Protein AF-A0A3U6X3K3-F1 (afdb_monomer_lite)

Radius of gyration: 21.55 Å; chains: 1; bounding box: 60×63×41 Å

pLDDT: mean 72.91, std 17.63, range [35.06, 93.69]

Organism: Salmonella enterica I (NCBI:txid59201)

Structure (mmCIF, N/CA/C/O backbone):
data_AF-A0A3U6X3K3-F1
#
_entry.id   AF-A0A3U6X3K3-F1
#
loop_
_atom_site.group_PDB
_atom_site.id
_atom_site.type_symbol
_atom_site.label_atom_id
_atom_site.label_alt_id
_atom_site.label_comp_id
_atom_site.label_asym_id
_atom_site.label_entity_id
_atom_site.label_seq_id
_atom_site.pdbx_PDB_ins_code
_atom_site.Cartn_x
_atom_site.Cartn_y
_atom_site.Cartn_z
_atom_site.occupancy
_atom_site.B_iso_or_equiv
_atom_site.auth_seq_id
_atom_site.auth_comp_id
_atom_site.auth_asym_id
_atom_site.auth_atom_id
_atom_site.pdbx_PDB_model_num
ATOM 1 N N . MET A 1 1 ? 35.122 50.363 -11.644 1.00 35.06 1 MET A N 1
ATOM 2 C CA . MET A 1 1 ? 34.391 49.339 -12.422 1.00 35.06 1 MET A CA 1
ATOM 3 C C . MET A 1 1 ? 34.745 47.984 -11.833 1.00 35.06 1 MET A C 1
ATOM 5 O O . MET A 1 1 ? 35.921 47.670 -11.745 1.00 35.06 1 MET A O 1
ATOM 9 N N . SER A 1 2 ? 33.745 47.282 -11.301 1.00 42.84 2 SER A N 1
ATOM 10 C CA . SER A 1 2 ? 33.877 46.021 -10.560 1.00 42.84 2 SER A CA 1
ATOM 11 C C . SER A 1 2 ? 33.636 44.856 -11.509 1.00 42.84 2 SER A C 1
ATOM 13 O O . SER A 1 2 ? 32.589 44.846 -12.151 1.00 42.84 2 SER A O 1
ATOM 15 N N . THR A 1 3 ? 34.554 43.890 -11.598 1.00 42.34 3 THR A N 1
ATOM 16 C CA . THR A 1 3 ? 34.298 42.640 -12.325 1.00 42.34 3 THR A CA 1
ATOM 17 C C . THR A 1 3 ? 35.142 41.462 -11.823 1.00 42.34 3 THR A C 1
ATOM 19 O O . THR A 1 3 ? 36.357 41.574 -11.688 1.00 42.34 3 THR A O 1
ATOM 22 N N . PHE A 1 4 ? 34.440 40.329 -11.682 1.00 37.19 4 PHE A N 1
ATOM 23 C CA . PHE A 1 4 ? 34.872 38.927 -11.564 1.00 37.19 4 PHE A CA 1
ATOM 24 C C . PHE A 1 4 ? 35.271 38.375 -10.185 1.00 37.19 4 PHE A C 1
ATOM 26 O O . PHE A 1 4 ? 36.435 38.128 -9.893 1.00 37.19 4 PHE A O 1
ATOM 33 N N . ILE A 1 5 ? 34.249 37.994 -9.409 1.00 43.62 5 ILE A N 1
ATOM 34 C CA . ILE A 1 5 ? 34.312 36.780 -8.584 1.00 43.62 5 ILE A CA 1
ATOM 35 C C . ILE A 1 5 ? 33.888 35.619 -9.497 1.00 43.62 5 ILE A C 1
ATOM 37 O O . ILE A 1 5 ? 32.699 35.386 -9.708 1.00 43.62 5 ILE A O 1
ATOM 41 N N . LEU A 1 6 ? 34.854 34.916 -10.090 1.00 38.81 6 LEU A N 1
ATOM 42 C CA . LEU A 1 6 ? 34.615 33.598 -10.677 1.00 38.81 6 LEU A CA 1
ATOM 43 C C . LEU A 1 6 ? 34.768 32.570 -9.556 1.00 38.81 6 LEU A C 1
ATOM 45 O O . LEU A 1 6 ? 35.872 32.122 -9.267 1.00 38.81 6 LEU A O 1
ATOM 49 N N . CYS A 1 7 ? 33.660 32.204 -8.918 1.00 43.00 7 CYS A N 1
ATOM 50 C CA . CYS A 1 7 ? 33.588 30.939 -8.195 1.00 43.00 7 CYS A CA 1
ATOM 51 C C . CYS A 1 7 ? 33.454 29.817 -9.238 1.00 43.00 7 CYS A C 1
ATOM 53 O O . CYS A 1 7 ? 32.428 29.775 -9.922 1.00 43.00 7 CYS A O 1
ATOM 55 N N . PRO A 1 8 ? 34.420 28.894 -9.395 1.00 46.12 8 PRO A N 1
ATOM 56 C CA . PRO A 1 8 ? 34.143 27.658 -10.099 1.00 46.12 8 PRO A CA 1
ATOM 57 C C . PRO A 1 8 ? 33.353 26.754 -9.144 1.00 46.12 8 PRO A C 1
ATOM 59 O O . PRO A 1 8 ? 33.892 26.228 -8.172 1.00 46.12 8 PRO A O 1
ATOM 62 N N . GLU A 1 9 ? 32.055 26.597 -9.401 1.00 53.28 9 GLU A N 1
ATOM 63 C CA . GLU A 1 9 ? 31.242 25.537 -8.794 1.00 53.28 9 GLU A CA 1
ATOM 64 C C . GLU A 1 9 ? 31.930 24.172 -9.010 1.00 53.28 9 GLU A C 1
ATOM 66 O O . GLU A 1 9 ? 32.424 23.895 -10.111 1.00 53.28 9 GLU A O 1
ATOM 71 N N . PRO A 1 10 ? 32.005 23.304 -7.985 1.00 52.38 10 PRO A N 1
ATOM 72 C CA . PRO A 1 10 ? 32.862 22.132 -8.020 1.00 52.38 10 PRO A CA 1
ATOM 73 C C . PRO A 1 10 ? 32.348 21.122 -9.047 1.00 52.38 10 PRO A C 1
ATOM 75 O O . PRO A 1 10 ? 31.264 20.543 -8.926 1.00 52.38 10 PRO A O 1
ATOM 78 N N . GLY A 1 11 ? 33.169 20.894 -10.072 1.00 56.28 11 GLY A N 1
ATOM 79 C CA . GLY A 1 11 ? 32.955 19.906 -11.116 1.00 56.28 11 GLY A CA 1
ATOM 80 C C . GLY A 1 11 ? 32.868 18.496 -10.544 1.00 56.28 11 GLY A C 1
ATOM 81 O O . GLY A 1 11 ? 33.869 17.797 -10.406 1.00 56.28 11 GLY A O 1
ATOM 82 N N . ILE A 1 12 ? 31.648 18.038 -10.260 1.00 57.81 12 ILE A N 1
ATOM 83 C CA . ILE A 1 12 ? 31.368 16.616 -10.062 1.00 57.81 12 ILE A CA 1
ATOM 84 C C . ILE A 1 12 ? 31.717 15.920 -11.380 1.00 57.81 12 ILE A C 1
ATOM 86 O O . ILE A 1 12 ? 30.960 16.007 -12.353 1.00 57.81 12 ILE A O 1
ATOM 90 N N . SER A 1 13 ? 32.875 15.258 -11.412 1.00 71.38 13 SER A N 1
ATOM 91 C CA . SER A 1 13 ? 33.390 14.600 -12.609 1.00 71.38 13 SER A CA 1
ATOM 92 C C . SER A 1 13 ? 32.364 13.611 -13.172 1.00 71.38 13 SER A C 1
ATOM 94 O O . SER A 1 13 ? 31.578 12.990 -12.446 1.00 71.38 13 SER A O 1
ATOM 96 N N . SER A 1 14 ? 32.355 13.446 -14.495 1.00 66.38 14 SER A N 1
ATOM 97 C CA . SER A 1 14 ? 31.500 12.468 -15.184 1.00 66.38 14 SER A CA 1
ATOM 98 C C . SER A 1 14 ? 31.639 11.059 -14.587 1.00 66.38 14 SER A C 1
ATOM 100 O O . SER A 1 14 ? 30.659 10.316 -14.504 1.00 66.38 14 SER A O 1
ATOM 102 N N . PHE A 1 15 ? 32.828 10.732 -14.076 1.00 67.31 15 PHE A N 1
ATOM 103 C CA . PHE A 1 15 ? 33.125 9.521 -13.322 1.00 67.31 15 PHE A CA 1
ATOM 104 C C . PHE A 1 15 ? 32.341 9.423 -12.006 1.00 67.31 15 PHE A C 1
ATOM 106 O O . PHE A 1 15 ? 31.679 8.413 -11.779 1.00 67.31 15 PHE A O 1
ATOM 113 N N . PHE A 1 16 ? 32.310 10.475 -11.180 1.00 63.88 16 PHE A N 1
ATOM 114 C CA . PHE A 1 16 ? 31.499 10.506 -9.954 1.00 63.88 16 PHE A CA 1
ATOM 115 C C . PHE A 1 16 ? 30.001 10.365 -10.247 1.00 63.88 16 PHE A C 1
ATOM 117 O O . PHE A 1 16 ? 29.285 9.644 -9.545 1.00 63.88 16 PHE A O 1
ATOM 124 N N . ARG A 1 17 ? 29.505 10.988 -11.323 1.00 66.56 17 ARG A N 1
ATOM 125 C CA . ARG A 1 17 ? 28.109 10.805 -11.766 1.00 66.56 17 ARG A CA 1
ATOM 126 C C . ARG A 1 17 ? 27.831 9.361 -12.181 1.00 66.56 17 ARG A C 1
ATOM 128 O O . ARG A 1 17 ? 26.800 8.800 -11.813 1.00 66.56 17 ARG A O 1
ATOM 135 N N . ARG A 1 18 ? 28.756 8.733 -12.908 1.00 69.19 18 ARG A N 1
ATOM 136 C CA . ARG A 1 18 ? 28.633 7.338 -13.351 1.00 69.19 18 ARG A CA 1
ATOM 137 C C . ARG A 1 18 ? 28.716 6.361 -12.178 1.00 69.19 18 ARG A C 1
ATOM 139 O O . ARG A 1 18 ? 27.898 5.451 -12.099 1.00 69.19 18 ARG A O 1
ATOM 146 N N . MET A 1 19 ? 29.622 6.599 -11.234 1.00 70.75 19 MET A N 1
ATOM 147 C CA . MET A 1 19 ? 29.779 5.800 -10.020 1.00 70.75 19 MET A CA 1
ATOM 148 C C . MET A 1 19 ? 28.543 5.911 -9.124 1.00 70.75 19 MET A C 1
ATOM 150 O O . MET A 1 19 ? 27.981 4.899 -8.728 1.00 70.75 19 MET A O 1
ATOM 154 N N . THR A 1 20 ? 28.033 7.119 -8.871 1.00 70.88 20 THR A N 1
ATOM 155 C CA . THR A 1 20 ? 26.801 7.306 -8.082 1.00 70.88 20 THR A CA 1
ATOM 156 C C . THR A 1 20 ? 25.559 6.740 -8.770 1.00 70.88 20 THR A C 1
ATOM 158 O O . THR A 1 20 ? 24.645 6.275 -8.086 1.00 70.88 20 THR A O 1
ATOM 161 N N . ALA A 1 21 ? 25.504 6.736 -10.105 1.00 65.62 21 ALA A N 1
ATOM 162 C CA . ALA A 1 21 ? 24.457 6.051 -10.858 1.00 65.62 21 ALA A CA 1
ATOM 163 C C . ALA A 1 21 ? 24.569 4.526 -10.716 1.00 65.62 21 ALA A C 1
ATOM 165 O O . ALA A 1 21 ? 23.568 3.868 -10.435 1.00 65.62 21 ALA A O 1
ATOM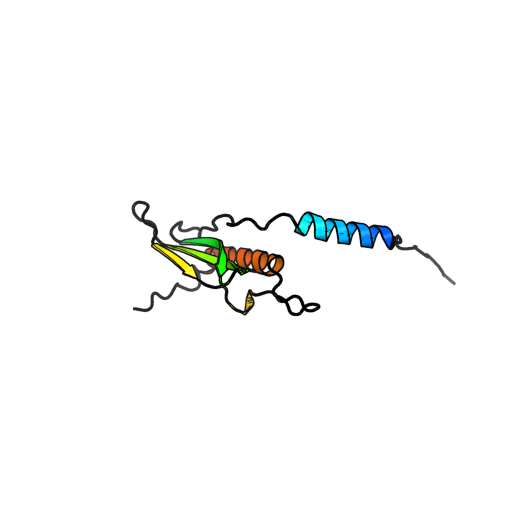 166 N N . GLN A 1 22 ? 25.773 3.963 -10.838 1.00 62.78 22 GLN A N 1
ATOM 167 C CA . GLN A 1 22 ? 26.015 2.532 -10.649 1.00 62.78 22 GLN A CA 1
ATOM 168 C C . GLN A 1 22 ? 25.743 2.084 -9.216 1.00 62.78 22 GLN A C 1
ATOM 170 O O . GLN A 1 22 ? 25.059 1.084 -9.027 1.00 62.78 22 GLN A O 1
ATOM 175 N N . LEU A 1 23 ? 26.167 2.852 -8.213 1.00 62.12 23 LEU A N 1
ATOM 176 C CA . LEU A 1 23 ? 25.830 2.610 -6.813 1.00 62.12 23 LEU A CA 1
ATOM 177 C C . LEU A 1 23 ? 24.320 2.714 -6.592 1.00 62.12 23 LEU A C 1
ATOM 179 O O . LEU A 1 23 ? 23.749 1.854 -5.938 1.00 62.12 23 LEU A O 1
ATOM 183 N N . ARG A 1 24 ? 23.618 3.685 -7.194 1.00 60.66 24 ARG A N 1
ATOM 184 C CA . ARG A 1 24 ? 22.145 3.738 -7.136 1.00 60.66 24 ARG A CA 1
ATOM 185 C C . ARG A 1 24 ? 21.489 2.514 -7.759 1.00 60.66 24 ARG A C 1
ATOM 187 O O . ARG A 1 24 ? 20.493 2.050 -7.215 1.00 60.66 24 ARG A O 1
ATOM 194 N N . VAL A 1 25 ? 22.015 1.986 -8.862 1.00 56.69 25 VAL A N 1
ATOM 195 C CA . VAL A 1 25 ? 21.524 0.748 -9.486 1.00 56.69 25 VAL A CA 1
ATOM 196 C C . VAL A 1 25 ? 21.842 -0.468 -8.611 1.00 56.69 25 VAL A C 1
ATOM 198 O O . VAL A 1 25 ? 20.969 -1.308 -8.405 1.00 56.69 25 VAL A O 1
ATOM 201 N N . PHE A 1 26 ? 23.043 -0.536 -8.038 1.00 47.03 26 PHE A N 1
ATOM 202 C CA . PHE A 1 26 ? 23.502 -1.619 -7.170 1.00 47.03 26 PHE A CA 1
ATOM 203 C C . PHE A 1 26 ? 22.740 -1.645 -5.838 1.00 47.03 26 PHE A C 1
ATOM 205 O O . PHE A 1 26 ? 22.119 -2.646 -5.512 1.00 47.03 26 PHE A O 1
ATOM 212 N N . PHE A 1 27 ? 22.625 -0.518 -5.135 1.00 47.12 27 PHE A N 1
ATOM 213 C CA . PHE A 1 27 ? 21.760 -0.372 -3.958 1.00 47.12 27 PHE A CA 1
ATOM 214 C C . PHE A 1 27 ? 20.266 -0.413 -4.307 1.00 47.12 27 PHE A C 1
ATOM 216 O O . PHE A 1 27 ? 19.433 -0.631 -3.436 1.00 47.12 27 PHE A O 1
ATOM 223 N N . SER A 1 28 ? 19.878 -0.222 -5.573 1.00 50.22 28 SER A N 1
ATOM 224 C CA . SER A 1 28 ? 18.519 -0.524 -6.047 1.00 50.22 28 SER A CA 1
ATOM 225 C C . SER A 1 28 ? 18.285 -2.015 -6.283 1.00 50.22 28 SER A C 1
ATOM 227 O O . SER A 1 28 ? 17.126 -2.402 -6.437 1.00 50.22 28 SER A O 1
ATOM 229 N N . ARG A 1 29 ? 19.333 -2.845 -6.311 1.00 46.31 29 ARG A N 1
ATOM 230 C CA . ARG A 1 29 ? 19.201 -4.300 -6.179 1.00 46.31 29 ARG A CA 1
ATOM 231 C C . ARG A 1 29 ? 18.981 -4.729 -4.729 1.00 46.31 29 ARG A C 1
ATOM 233 O O . ARG A 1 29 ? 18.739 -5.912 -4.522 1.00 46.31 29 ARG A O 1
ATOM 240 N N . ASN A 1 30 ? 18.987 -3.810 -3.751 1.00 49.03 30 ASN A N 1
ATOM 241 C CA . ASN A 1 30 ? 18.397 -4.113 -2.449 1.00 49.03 30 ASN A CA 1
ATOM 242 C C . ASN A 1 30 ? 16.928 -4.444 -2.691 1.00 49.03 30 ASN A C 1
ATOM 244 O O . ASN A 1 30 ? 16.129 -3.582 -3.072 1.00 49.03 30 ASN A O 1
ATOM 248 N N . ASN A 1 31 ? 16.627 -5.732 -2.556 1.0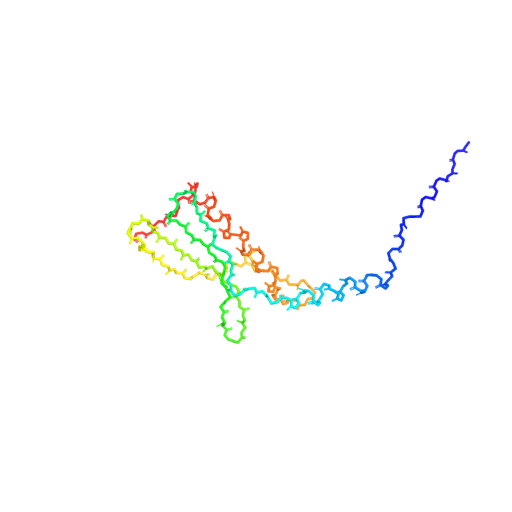0 62.38 31 ASN A N 1
ATOM 249 C CA . ASN A 1 31 ? 15.313 -6.293 -2.774 1.00 62.38 31 ASN A CA 1
ATOM 250 C C . ASN A 1 31 ? 14.300 -5.481 -1.971 1.00 62.38 31 ASN A C 1
ATOM 252 O O . ASN A 1 31 ? 14.461 -5.282 -0.766 1.00 62.38 31 ASN A O 1
ATOM 256 N N . LEU A 1 32 ? 13.268 -4.982 -2.653 1.00 68.50 32 LEU A N 1
ATOM 257 C CA . LEU A 1 32 ? 12.105 -4.452 -1.956 1.00 68.50 32 LEU A CA 1
ATOM 258 C C . LEU A 1 32 ? 11.624 -5.540 -0.998 1.00 68.50 32 LEU A C 1
ATOM 260 O O . LEU A 1 32 ? 11.478 -6.693 -1.412 1.00 68.50 32 LEU A O 1
ATOM 264 N N . SER A 1 33 ? 11.422 -5.177 0.267 1.00 77.81 33 SER A N 1
ATOM 265 C CA . SER A 1 33 ? 10.870 -6.114 1.239 1.00 77.81 33 SER A CA 1
ATOM 266 C C . SER A 1 33 ? 9.541 -6.655 0.718 1.00 77.81 33 SER A C 1
ATOM 268 O O . SER A 1 33 ? 8.764 -5.924 0.104 1.00 77.81 33 SER A O 1
ATOM 270 N N . TYR A 1 34 ? 9.260 -7.930 0.980 1.00 84.12 34 TYR A N 1
ATOM 271 C CA . TYR A 1 34 ? 7.965 -8.524 0.644 1.00 84.12 34 TYR A CA 1
ATOM 272 C C . TYR A 1 34 ? 6.805 -7.836 1.368 1.00 84.12 34 TYR A C 1
ATOM 274 O O . TYR A 1 34 ? 5.687 -7.800 0.851 1.00 84.12 34 TYR A O 1
ATOM 282 N N . TYR A 1 35 ? 7.084 -7.261 2.538 1.00 89.25 35 TYR A N 1
ATOM 283 C CA . TYR A 1 35 ? 6.117 -6.564 3.372 1.00 89.25 35 TYR A CA 1
ATOM 284 C C . TYR A 1 35 ? 6.705 -5.255 3.893 1.00 89.25 35 TYR A C 1
ATOM 286 O O . TYR A 1 35 ? 7.868 -5.200 4.304 1.00 89.25 35 TYR A O 1
ATOM 294 N N . SER A 1 36 ? 5.898 -4.198 3.912 1.00 91.19 36 SER A N 1
ATOM 295 C CA . SER A 1 36 ? 6.202 -3.013 4.710 1.00 91.19 36 SER A CA 1
ATOM 296 C C . SER A 1 36 ? 5.907 -3.267 6.190 1.00 91.19 36 SER A C 1
ATOM 298 O O . SER A 1 36 ? 5.258 -4.253 6.555 1.00 91.19 36 SER A O 1
ATOM 300 N N . ARG A 1 37 ? 6.305 -2.314 7.041 1.00 91.06 37 ARG A N 1
ATOM 301 C CA . ARG A 1 37 ? 5.736 -2.191 8.388 1.00 91.06 37 ARG A CA 1
ATOM 302 C C . ARG A 1 37 ? 4.213 -2.040 8.322 1.00 91.06 37 ARG A C 1
ATOM 304 O O . ARG A 1 37 ? 3.673 -1.621 7.293 1.00 91.06 37 ARG A O 1
ATOM 311 N N . TRP A 1 38 ? 3.553 -2.341 9.432 1.00 91.75 38 TRP A N 1
ATOM 312 C CA . TRP A 1 38 ? 2.164 -1.958 9.643 1.00 91.75 38 TRP A CA 1
ATOM 313 C C . TRP A 1 38 ? 2.071 -0.469 9.952 1.00 91.75 38 TRP A C 1
ATOM 315 O O . TRP A 1 38 ? 2.830 0.051 10.767 1.00 91.75 38 TRP A O 1
ATOM 325 N N . TYR A 1 39 ? 1.138 0.195 9.289 1.00 90.69 39 TYR A N 1
ATOM 326 C CA . TYR A 1 39 ? 0.667 1.522 9.639 1.00 90.69 39 TYR A CA 1
ATOM 327 C C . TYR A 1 39 ? -0.665 1.314 10.346 1.00 90.69 39 TYR A C 1
ATOM 329 O O . TYR A 1 39 ? -1.543 0.659 9.791 1.00 90.69 39 TYR A O 1
ATOM 337 N N . THR A 1 40 ? -0.795 1.785 11.579 1.00 88.12 40 THR A N 1
ATOM 338 C CA . THR A 1 40 ? -1.999 1.592 12.394 1.00 88.12 40 THR A CA 1
ATOM 339 C C . THR A 1 40 ? -2.562 2.955 12.730 1.00 88.12 40 THR A C 1
ATOM 341 O O . THR A 1 40 ? -1.808 3.886 13.015 1.00 88.12 40 THR A O 1
ATOM 344 N N . ASN A 1 41 ? -3.879 3.094 12.645 1.00 87.25 41 ASN A N 1
ATOM 345 C CA . ASN A 1 41 ? -4.530 4.337 13.014 1.00 87.25 41 ASN A CA 1
ATOM 346 C C . ASN A 1 41 ? -4.469 4.564 14.540 1.00 87.25 41 ASN A C 1
ATOM 348 O O . ASN A 1 41 ? -4.285 3.611 15.298 1.00 87.25 41 ASN A O 1
ATOM 352 N N . PRO A 1 42 ? -4.669 5.803 15.022 1.00 83.62 42 PRO A N 1
ATOM 353 C CA . PRO A 1 42 ? -4.616 6.098 16.457 1.00 83.62 42 PRO A CA 1
ATOM 354 C C . PRO A 1 42 ? -5.625 5.304 17.297 1.00 83.62 42 PRO A C 1
ATOM 356 O O . PRO A 1 42 ? -5.352 4.989 18.449 1.00 83.62 42 PRO A O 1
ATOM 359 N N . ALA A 1 43 ? -6.775 4.957 16.711 1.00 82.50 43 ALA A N 1
ATOM 360 C CA . ALA A 1 43 ? -7.800 4.163 17.376 1.00 82.50 43 ALA A CA 1
ATOM 361 C C . ALA A 1 43 ? -7.424 2.678 17.523 1.00 82.50 43 ALA A C 1
ATOM 363 O O . ALA A 1 43 ? -8.105 1.970 18.245 1.00 82.50 43 ALA A O 1
ATOM 364 N N . GLY A 1 44 ? -6.388 2.177 16.841 1.00 83.19 44 GLY A N 1
ATOM 365 C CA . GLY A 1 44 ? -5.957 0.776 16.923 1.00 83.19 44 GLY A CA 1
ATOM 366 C C . GLY A 1 44 ? -6.874 -0.238 16.226 1.00 83.19 44 GLY A C 1
ATOM 367 O O . GLY A 1 44 ? -6.603 -1.437 16.276 1.00 83.19 44 GLY A O 1
ATOM 368 N N . ASN A 1 45 ? -7.936 0.222 15.559 1.00 85.62 45 ASN A N 1
ATOM 369 C CA . ASN A 1 45 ? -8.945 -0.623 14.917 1.00 85.62 45 ASN A CA 1
ATOM 370 C C . ASN A 1 45 ? -8.759 -0.789 13.400 1.00 85.62 45 ASN A C 1
ATOM 372 O O . ASN A 1 45 ? -9.503 -1.544 12.772 1.00 85.62 45 ASN A O 1
ATOM 376 N N . LEU A 1 46 ? -7.786 -0.090 12.809 1.00 86.81 46 LEU A N 1
ATOM 377 C CA . LEU A 1 46 ? -7.413 -0.201 11.402 1.00 86.81 46 LEU A CA 1
ATOM 378 C C . LEU A 1 46 ? -5.891 -0.229 11.266 1.00 86.81 46 LEU A C 1
ATOM 380 O O . LEU A 1 46 ? -5.202 0.712 11.663 1.00 86.81 46 LEU A O 1
ATOM 384 N N . SER A 1 47 ? -5.382 -1.256 10.596 1.00 89.81 47 SER A N 1
ATOM 385 C CA . SER A 1 47 ? -3.988 -1.338 10.177 1.00 89.81 47 SER A CA 1
ATOM 386 C C . SER A 1 47 ? -3.887 -1.616 8.684 1.00 89.81 47 SER A C 1
ATOM 388 O O . SER A 1 47 ? -4.613 -2.438 8.132 1.00 89.81 47 SER A O 1
ATOM 390 N N . VAL A 1 48 ? -2.950 -0.958 8.014 1.00 91.94 48 VAL A N 1
ATOM 391 C CA . VAL A 1 48 ? -2.679 -1.125 6.586 1.00 91.94 48 VAL A CA 1
ATOM 392 C C . VAL A 1 48 ? -1.193 -1.387 6.397 1.00 91.94 48 VAL A C 1
ATOM 394 O O . VAL A 1 48 ? -0.353 -0.814 7.089 1.00 91.94 48 VAL A O 1
ATOM 397 N N . ARG A 1 49 ? -0.836 -2.255 5.455 1.00 93.69 49 ARG A N 1
ATOM 398 C CA . ARG A 1 49 ? 0.548 -2.421 4.997 1.00 93.69 49 ARG A CA 1
ATOM 399 C C . ARG A 1 49 ? 0.606 -2.623 3.493 1.00 93.69 49 ARG A C 1
ATOM 401 O O . ARG A 1 49 ? -0.377 -3.018 2.871 1.00 93.69 49 ARG A O 1
ATOM 408 N N . VAL A 1 50 ? 1.788 -2.426 2.928 1.00 93.69 50 VAL A N 1
ATOM 409 C CA . VAL A 1 50 ? 2.096 -2.783 1.547 1.00 93.69 50 VAL A CA 1
ATOM 410 C C . VAL A 1 50 ? 2.659 -4.199 1.503 1.00 93.69 50 VAL A C 1
ATOM 412 O O . VAL A 1 50 ? 3.506 -4.581 2.314 1.00 93.69 50 VAL A O 1
ATOM 415 N N . CYS A 1 51 ? 2.180 -4.977 0.545 1.00 91.19 51 CYS A N 1
ATOM 416 C CA . CYS A 1 51 ? 2.604 -6.338 0.248 1.00 91.19 51 CYS A CA 1
ATOM 417 C C . CYS A 1 51 ? 3.108 -6.427 -1.188 1.00 91.19 51 CYS A C 1
ATOM 419 O O . CYS A 1 51 ? 2.591 -5.739 -2.059 1.00 91.19 51 CYS A O 1
ATOM 421 N N . MET A 1 52 ? 4.079 -7.292 -1.466 1.00 88.06 52 MET A N 1
ATOM 422 C CA . MET A 1 52 ? 4.366 -7.721 -2.835 1.00 88.06 52 MET A CA 1
ATOM 423 C C . MET A 1 52 ? 3.520 -8.953 -3.148 1.00 88.06 52 MET A C 1
ATOM 425 O O . MET A 1 52 ? 3.646 -9.976 -2.481 1.00 88.06 52 MET A O 1
ATOM 429 N N . PHE A 1 53 ? 2.687 -8.875 -4.183 1.00 83.00 53 PHE A N 1
ATOM 430 C CA . PHE A 1 53 ? 1.921 -10.005 -4.700 1.00 83.00 53 PHE A CA 1
ATOM 431 C C . PHE A 1 53 ? 2.442 -10.406 -6.080 1.00 83.00 53 PHE A C 1
ATOM 433 O O . PHE A 1 53 ? 2.777 -9.550 -6.904 1.00 83.00 53 PHE A O 1
ATOM 440 N N . ARG 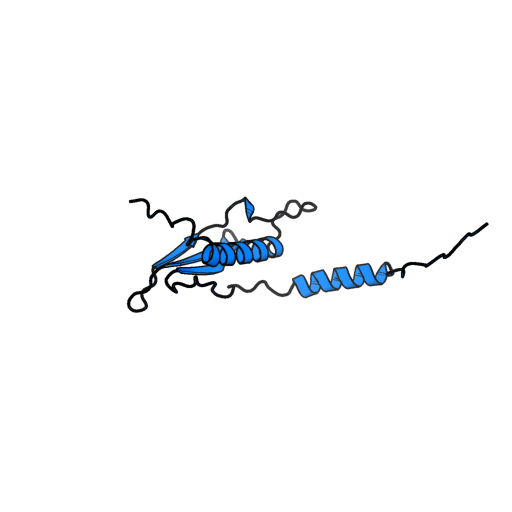A 1 54 ? 2.531 -11.711 -6.354 1.00 81.12 54 ARG A N 1
ATOM 441 C CA . ARG A 1 54 ? 2.986 -12.220 -7.652 1.00 81.12 54 ARG A CA 1
ATOM 442 C C . ARG A 1 54 ? 1.779 -12.524 -8.527 1.00 81.12 54 ARG A C 1
ATOM 444 O O . ARG A 1 54 ? 1.040 -13.461 -8.254 1.00 81.12 54 ARG A O 1
ATOM 451 N N . ARG A 1 55 ? 1.606 -11.768 -9.610 1.00 72.94 55 ARG A N 1
ATOM 452 C CA . ARG A 1 55 ? 0.562 -12.010 -10.616 1.00 72.94 55 ARG A CA 1
ATOM 453 C C . ARG A 1 55 ? 1.215 -12.172 -11.983 1.00 72.94 55 ARG A C 1
ATOM 455 O O . ARG A 1 55 ? 1.982 -11.308 -12.394 1.00 72.94 55 ARG A O 1
ATOM 462 N N . GLY A 1 56 ? 0.962 -13.295 -12.660 1.00 73.69 56 GLY A N 1
ATOM 463 C CA . GLY A 1 56 ? 1.531 -13.566 -13.990 1.00 73.69 56 GLY A CA 1
ATOM 464 C C . GLY A 1 56 ? 3.065 -13.521 -14.025 1.00 73.69 56 GLY A C 1
ATOM 465 O O . GLY A 1 56 ? 3.650 -12.988 -14.958 1.00 73.69 56 GLY A O 1
ATOM 466 N N . GLY A 1 57 ? 3.727 -13.983 -12.959 1.00 76.00 57 GLY A N 1
ATOM 467 C CA . GLY A 1 57 ? 5.189 -13.958 -12.845 1.00 76.00 57 GLY A CA 1
ATOM 468 C C . GLY A 1 57 ? 5.796 -12.614 -12.417 1.00 76.00 57 GLY A C 1
ATOM 469 O O . GLY A 1 57 ? 6.963 -12.595 -12.027 1.00 76.00 57 GLY A O 1
ATOM 470 N N . VAL A 1 58 ? 5.019 -11.525 -12.386 1.00 75.38 58 VAL A N 1
ATOM 471 C CA . VAL A 1 58 ? 5.484 -10.179 -12.019 1.00 75.38 58 VAL A CA 1
ATOM 472 C C . VAL A 1 58 ? 5.095 -9.838 -10.580 1.00 75.38 58 VAL A C 1
ATOM 474 O O . VAL A 1 58 ? 3.927 -9.908 -10.193 1.00 75.38 58 VAL A O 1
ATOM 477 N N . TRP A 1 59 ? 6.083 -9.433 -9.779 1.00 79.44 59 TRP A N 1
ATOM 478 C CA . TRP A 1 59 ? 5.853 -8.910 -8.431 1.00 79.44 59 TRP A CA 1
ATOM 479 C C . TRP A 1 59 ? 5.318 -7.482 -8.490 1.00 79.44 59 TRP A C 1
ATOM 481 O O . TRP A 1 59 ? 6.022 -6.570 -8.938 1.00 79.44 59 TRP A O 1
ATOM 491 N N . THR A 1 60 ? 4.097 -7.302 -7.999 1.00 82.62 60 THR A N 1
ATOM 492 C CA . THR A 1 60 ? 3.371 -6.034 -7.996 1.00 82.62 60 THR A CA 1
ATOM 493 C C . THR A 1 60 ? 2.959 -5.689 -6.567 1.00 82.62 60 THR A C 1
ATOM 495 O O . THR A 1 60 ? 2.440 -6.558 -5.864 1.00 82.62 60 THR A O 1
ATOM 498 N N . PRO A 1 61 ? 3.192 -4.452 -6.108 1.00 87.44 61 PRO A N 1
ATOM 499 C CA . PRO A 1 61 ? 2.751 -4.041 -4.787 1.00 87.44 61 PRO A CA 1
ATOM 500 C C . PRO A 1 61 ? 1.216 -3.967 -4.686 1.00 87.44 61 PRO A C 1
ATOM 502 O O . PRO A 1 61 ? 0.534 -3.595 -5.640 1.00 87.44 61 PRO A O 1
ATOM 505 N N . CYS A 1 62 ? 0.696 -4.310 -3.513 1.00 89.94 62 CYS A N 1
ATOM 506 C CA . CYS A 1 62 ? -0.707 -4.287 -3.108 1.00 89.94 62 CYS A CA 1
ATOM 507 C C . CYS A 1 62 ? -0.854 -3.656 -1.724 1.00 89.94 62 CYS A C 1
ATOM 509 O O . CYS A 1 62 ? 0.117 -3.589 -0.969 1.00 89.94 62 CYS A O 1
ATOM 511 N N . LEU A 1 63 ? -2.070 -3.241 -1.373 1.00 92.50 63 LEU A N 1
ATOM 512 C CA . LEU A 1 63 ? -2.423 -2.916 0.005 1.00 92.50 63 LEU A CA 1
ATOM 513 C C . LEU A 1 63 ? -3.049 -4.137 0.668 1.00 92.50 63 LEU A C 1
ATOM 515 O O . LEU A 1 63 ? -3.853 -4.842 0.063 1.00 92.50 63 LEU A O 1
ATOM 519 N N . TYR A 1 64 ? -2.686 -4.370 1.920 1.00 92.25 64 TYR A N 1
ATOM 520 C CA . TYR A 1 64 ? -3.344 -5.333 2.784 1.00 92.25 64 TYR A CA 1
ATOM 521 C C . TYR A 1 64 ? -3.895 -4.593 3.996 1.00 92.25 64 TYR A C 1
ATOM 523 O O . TYR A 1 64 ? -3.138 -3.963 4.742 1.00 92.25 64 TYR A O 1
ATOM 531 N N . TYR A 1 65 ? -5.210 -4.656 4.154 1.00 91.31 65 TYR A N 1
ATOM 532 C CA . TYR A 1 65 ? -5.948 -4.027 5.237 1.00 91.31 65 TYR A CA 1
ATOM 533 C C . TYR A 1 65 ? -6.212 -5.042 6.339 1.00 91.31 65 TYR A C 1
ATOM 535 O O . TYR A 1 65 ? -6.341 -6.239 6.086 1.00 91.31 65 TYR A O 1
ATOM 543 N N . ARG A 1 66 ? -6.303 -4.541 7.564 1.00 89.44 66 ARG A N 1
ATOM 544 C CA . ARG A 1 66 ? -6.831 -5.222 8.739 1.00 89.44 66 ARG A CA 1
ATOM 545 C C . ARG A 1 66 ? -7.753 -4.258 9.453 1.00 89.44 66 ARG A C 1
ATOM 547 O O . ARG A 1 66 ? -7.311 -3.173 9.818 1.00 89.44 66 ARG A O 1
ATOM 554 N N . GLN A 1 67 ? -8.993 -4.660 9.667 1.00 87.31 67 GLN A N 1
ATOM 555 C CA . GLN A 1 67 ? -9.960 -3.900 10.444 1.00 87.31 67 GLN A CA 1
ATOM 556 C C . GLN A 1 67 ? -10.535 -4.778 11.554 1.00 87.31 67 GLN A C 1
ATOM 558 O O . GLN A 1 67 ? -10.780 -5.967 11.347 1.00 87.31 67 GLN A O 1
ATOM 563 N N . GLY A 1 68 ? -10.720 -4.190 12.730 1.00 79.19 68 GLY A N 1
ATOM 564 C CA . GLY A 1 68 ? -11.219 -4.870 13.922 1.00 79.19 68 GLY A CA 1
ATOM 565 C C . GLY A 1 68 ? -10.477 -4.416 15.173 1.00 79.19 68 GLY A C 1
ATOM 566 O O . GLY A 1 68 ? -9.325 -3.994 15.105 1.00 79.19 68 GLY A O 1
ATOM 567 N N . MET A 1 69 ? -11.158 -4.462 16.317 1.00 66.25 69 MET A N 1
ATOM 568 C CA . MET A 1 69 ? -10.563 -4.125 17.616 1.00 66.25 69 MET A CA 1
ATOM 569 C C . MET A 1 69 ? -11.270 -4.812 18.785 1.00 66.25 69 MET A C 1
ATOM 571 O O . MET A 1 69 ? -11.334 -4.276 19.889 1.00 66.25 69 MET A O 1
ATOM 575 N N . HIS A 1 70 ? -11.817 -6.008 18.576 1.00 47.88 70 HIS A N 1
ATOM 576 C CA . HIS A 1 70 ? -12.393 -6.756 19.683 1.00 47.88 70 HIS A CA 1
ATOM 577 C C . HIS A 1 70 ? -11.883 -8.197 19.668 1.00 47.88 70 HIS A C 1
ATOM 579 O O . HIS A 1 70 ? -12.015 -8.896 18.672 1.00 47.88 70 HIS A O 1
ATOM 585 N N . ARG A 1 71 ? -11.230 -8.602 20.769 1.00 52.09 71 ARG A N 1
ATOM 586 C CA . ARG A 1 71 ? -10.736 -9.969 21.038 1.00 52.09 71 ARG A CA 1
ATOM 587 C C . ARG A 1 71 ? -9.672 -10.534 20.077 1.00 52.09 71 ARG A C 1
ATOM 589 O O . ARG A 1 71 ? -9.579 -11.743 19.928 1.00 52.09 71 ARG A O 1
ATOM 596 N N . ASN A 1 72 ? -8.817 -9.684 19.498 1.00 59.44 72 ASN A N 1
ATOM 597 C CA . ASN A 1 72 ? -7.756 -10.069 18.541 1.00 59.44 72 ASN A CA 1
ATOM 598 C C . ASN A 1 72 ? -8.253 -10.599 17.185 1.00 59.44 72 ASN A C 1
ATOM 600 O O . ASN A 1 72 ? -7.461 -11.137 16.408 1.00 59.44 72 ASN A O 1
ATOM 604 N N . GLU A 1 73 ? -9.528 -10.406 16.859 1.00 65.75 73 GLU A N 1
ATOM 605 C CA . GLU A 1 73 ? -10.066 -10.780 15.557 1.00 65.75 73 GLU A CA 1
ATOM 606 C C . GLU A 1 73 ? -9.937 -9.605 14.584 1.00 65.75 73 GLU A C 1
ATOM 608 O O . GLU A 1 73 ? -10.536 -8.541 14.754 1.00 65.75 73 GLU A O 1
ATOM 613 N N . TYR A 1 74 ? -9.110 -9.799 13.557 1.00 76.12 74 TYR A N 1
ATOM 614 C CA . TYR A 1 74 ? -8.965 -8.862 12.451 1.00 76.12 74 TYR A CA 1
ATOM 615 C C . TYR A 1 74 ? -9.564 -9.472 11.195 1.00 76.12 74 TYR A C 1
ATOM 617 O O . TYR A 1 74 ? -9.121 -10.528 10.741 1.00 76.12 74 TYR A O 1
ATOM 625 N N . THR A 1 75 ? -10.492 -8.752 10.574 1.00 86.06 75 THR A N 1
ATOM 626 C CA . THR A 1 75 ? -10.880 -9.041 9.195 1.00 86.06 75 THR A CA 1
ATOM 627 C C . THR A 1 75 ? -9.838 -8.414 8.282 1.00 86.06 75 THR A C 1
ATOM 629 O O . THR A 1 75 ? -9.554 -7.218 8.381 1.00 86.06 75 THR A O 1
ATOM 632 N N . GLY A 1 76 ? -9.214 -9.229 7.433 1.00 88.44 76 GLY A N 1
ATOM 633 C CA . GLY A 1 76 ? -8.157 -8.787 6.534 1.00 88.44 76 GLY A CA 1
ATOM 634 C C . GLY A 1 76 ? -8.502 -9.031 5.075 1.00 88.44 76 GLY A C 1
ATOM 635 O O . GLY A 1 76 ? -9.051 -10.071 4.729 1.00 88.44 76 GLY A O 1
ATOM 636 N N . TRP A 1 77 ? -8.151 -8.084 4.208 1.00 91.44 77 TRP A N 1
ATOM 637 C CA . TRP A 1 77 ? -8.349 -8.218 2.766 1.00 91.44 77 TRP A CA 1
ATOM 638 C C . TRP A 1 77 ? -7.252 -7.505 1.982 1.00 91.44 77 TRP A C 1
ATOM 640 O O . TRP A 1 77 ? -6.631 -6.540 2.440 1.00 91.44 77 TRP A O 1
ATOM 650 N N . TYR A 1 78 ? -7.005 -8.003 0.774 1.00 90.38 78 TYR A N 1
ATOM 651 C CA . TYR A 1 78 ? -6.075 -7.402 -0.172 1.00 90.38 78 TYR A CA 1
ATOM 652 C C . TYR A 1 78 ? -6.820 -6.455 -1.105 1.00 90.38 78 TYR A C 1
ATOM 654 O O . TYR A 1 78 ? -7.891 -6.785 -1.608 1.00 90.38 78 TYR A O 1
ATOM 662 N N . GLN A 1 79 ? -6.219 -5.305 -1.391 1.00 89.75 79 GLN A N 1
ATOM 663 C CA . GLN A 1 79 ? -6.703 -4.376 -2.399 1.00 89.75 79 GLN A CA 1
ATOM 664 C C . GLN A 1 79 ? -5.583 -4.073 -3.403 1.00 89.75 79 GLN A C 1
ATOM 666 O O . GLN A 1 79 ? -4.447 -3.784 -2.999 1.00 89.75 79 GLN A O 1
ATOM 671 N N . PRO A 1 80 ? -5.866 -4.129 -4.715 1.00 88.88 80 PRO A N 1
ATOM 672 C CA . PRO A 1 80 ? -4.927 -3.651 -5.718 1.00 88.88 80 PRO A CA 1
ATOM 673 C C . PRO A 1 80 ? -4.681 -2.149 -5.542 1.00 88.88 80 PRO A C 1
ATOM 675 O O . PRO A 1 80 ? -5.540 -1.416 -5.051 1.00 88.88 80 PRO A O 1
ATOM 678 N N . LEU A 1 81 ? -3.498 -1.688 -5.949 1.00 87.81 81 LEU A N 1
ATOM 679 C CA . LEU A 1 81 ? -3.189 -0.265 -5.888 1.00 87.81 81 LEU A CA 1
ATOM 680 C C . LEU A 1 81 ? -4.037 0.528 -6.893 1.00 87.81 81 LEU A C 1
ATOM 682 O O . LEU A 1 81 ? -4.176 0.084 -8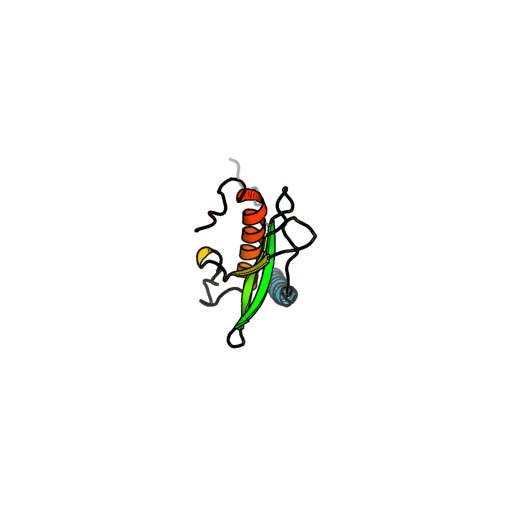.039 1.00 87.81 81 LEU A O 1
ATOM 686 N N . PRO A 1 82 ? -4.530 1.717 -6.505 1.00 85.56 82 PRO A N 1
ATOM 687 C CA . PRO A 1 82 ? -5.113 2.664 -7.445 1.00 85.56 82 PRO A CA 1
ATOM 688 C C . PRO A 1 82 ? -4.109 3.053 -8.534 1.00 85.56 82 PRO A C 1
ATOM 690 O O . PRO A 1 82 ? -2.891 3.041 -8.309 1.00 85.56 82 PRO A O 1
ATOM 693 N N . ARG A 1 83 ? -4.607 3.424 -9.718 1.00 82.50 83 ARG A N 1
ATOM 694 C CA . ARG A 1 83 ? -3.755 3.758 -10.874 1.00 82.50 83 ARG A CA 1
ATOM 695 C C . ARG A 1 83 ? -2.843 4.951 -10.590 1.00 82.50 83 ARG A C 1
ATOM 697 O O . ARG A 1 83 ? -1.717 4.975 -11.072 1.00 82.50 83 ARG A O 1
ATOM 704 N N . GLU A 1 84 ? -3.290 5.879 -9.754 1.00 82.69 84 GLU A N 1
ATOM 705 C CA . GLU A 1 84 ? -2.589 7.100 -9.347 1.00 82.69 84 GLU A CA 1
ATOM 706 C C . GLU A 1 84 ? -1.308 6.798 -8.556 1.00 82.69 84 GLU A C 1
ATOM 708 O O . GLU A 1 84 ? -0.361 7.583 -8.553 1.00 82.69 84 GLU A O 1
ATOM 713 N N . VAL A 1 85 ? -1.253 5.638 -7.897 1.00 85.25 85 VAL A N 1
ATOM 714 C CA . VAL A 1 85 ? -0.100 5.196 -7.100 1.00 85.25 85 VAL A CA 1
ATOM 715 C C . VAL A 1 85 ? 0.922 4.446 -7.964 1.00 85.25 85 VAL A C 1
ATOM 717 O O . VAL A 1 85 ? 2.106 4.359 -7.615 1.00 85.25 85 VAL A O 1
ATOM 720 N N . ILE A 1 86 ? 0.495 3.927 -9.120 1.00 83.75 86 ILE A N 1
ATOM 721 C CA . ILE A 1 86 ? 1.347 3.194 -10.058 1.00 83.75 86 ILE A CA 1
ATOM 722 C C . ILE A 1 86 ? 2.294 4.170 -10.755 1.00 83.75 86 ILE A C 1
ATOM 724 O O . ILE A 1 86 ? 1.932 4.927 -11.651 1.00 83.75 86 ILE A O 1
ATOM 728 N N . CYS A 1 87 ? 3.565 4.122 -10.363 1.00 81.75 87 CYS A N 1
ATOM 729 C CA . CYS A 1 87 ? 4.581 5.019 -10.890 1.00 81.75 87 CYS A CA 1
ATOM 730 C C . CYS A 1 87 ? 5.224 4.427 -12.146 1.00 81.75 87 CYS A C 1
ATOM 732 O O . CYS A 1 87 ? 6.024 3.490 -12.059 1.00 81.75 87 CYS A O 1
ATOM 734 N N . LEU A 1 88 ? 4.952 5.015 -13.308 1.00 81.38 88 LEU A N 1
ATOM 735 C CA . LEU A 1 88 ? 5.625 4.665 -14.559 1.00 81.38 88 LEU A CA 1
ATOM 736 C C . LEU A 1 88 ? 6.997 5.342 -14.660 1.00 81.38 88 LEU A C 1
ATOM 738 O O . LEU A 1 88 ? 7.201 6.489 -14.256 1.00 81.38 88 LEU A O 1
ATOM 742 N N . ASN A 1 89 ? 7.976 4.623 -15.200 1.00 74.19 89 ASN A N 1
ATOM 743 C CA . ASN A 1 89 ? 9.231 5.221 -15.623 1.00 74.19 89 ASN A CA 1
ATOM 744 C C . ASN A 1 89 ? 9.021 5.869 -16.996 1.00 74.19 89 ASN A C 1
ATOM 746 O O . ASN A 1 89 ? 8.797 5.171 -17.979 1.00 74.19 89 ASN A O 1
ATOM 750 N N . ARG A 1 90 ? 9.148 7.198 -17.058 1.00 73.38 90 ARG A N 1
ATOM 751 C CA . ARG A 1 90 ? 8.952 7.983 -18.285 1.00 73.38 90 ARG A CA 1
ATOM 752 C C . ARG A 1 90 ? 9.862 7.561 -19.445 1.00 73.38 90 ARG A C 1
ATOM 754 O O . ARG A 1 90 ? 9.449 7.666 -20.587 1.00 73.38 90 ARG A O 1
ATOM 761 N N . PHE A 1 91 ? 11.071 7.078 -19.161 1.00 69.94 91 PHE A N 1
ATOM 762 C CA . PHE A 1 91 ? 12.049 6.720 -20.194 1.00 69.94 91 PHE A CA 1
ATOM 763 C C . PHE A 1 91 ? 11.854 5.312 -20.751 1.00 69.94 91 PHE A C 1
ATOM 765 O O . PHE A 1 91 ? 12.185 5.058 -21.900 1.00 69.94 91 PHE A O 1
ATOM 772 N N . THR A 1 92 ? 11.350 4.381 -19.938 1.00 74.06 92 THR A N 1
ATOM 773 C CA . THR A 1 92 ? 11.195 2.977 -20.350 1.00 74.06 92 THR A CA 1
ATOM 774 C C . THR A 1 92 ? 9.744 2.571 -20.577 1.00 74.06 92 THR A C 1
ATOM 776 O O . THR A 1 92 ? 9.501 1.448 -21.004 1.00 74.06 92 THR A O 1
ATOM 779 N N . GLY A 1 93 ? 8.776 3.422 -20.217 1.00 74.94 93 GLY A N 1
ATOM 780 C CA . GLY A 1 93 ? 7.340 3.116 -20.235 1.00 74.94 93 GLY A CA 1
ATOM 781 C C . GLY A 1 93 ? 6.911 2.033 -19.236 1.00 74.94 93 GLY A C 1
ATOM 782 O O . GLY A 1 93 ? 5.732 1.716 -19.125 1.00 74.94 93 GLY A O 1
ATOM 783 N N . ARG A 1 94 ? 7.853 1.448 -18.484 1.00 78.31 94 ARG A N 1
ATOM 784 C CA . ARG A 1 94 ? 7.599 0.336 -17.561 1.00 78.31 94 ARG A CA 1
ATOM 785 C C . ARG A 1 94 ? 7.254 0.841 -16.166 1.00 78.31 94 ARG A C 1
ATOM 787 O O . ARG A 1 94 ? 7.772 1.865 -15.719 1.00 78.31 94 ARG A O 1
ATOM 794 N N . ILE A 1 95 ? 6.458 0.066 -15.430 1.00 78.19 95 ILE A N 1
ATOM 795 C CA . ILE A 1 95 ? 6.181 0.332 -14.013 1.00 78.19 95 ILE A CA 1
ATOM 796 C C . ILE A 1 95 ? 7.492 0.299 -13.220 1.00 78.19 95 ILE A C 1
ATOM 798 O O . ILE A 1 95 ? 8.213 -0.701 -13.171 1.00 78.19 95 ILE A O 1
ATOM 802 N N . SER A 1 96 ? 7.796 1.407 -12.552 1.00 83.88 96 SER A N 1
ATOM 803 C CA . SER A 1 96 ? 8.881 1.482 -11.588 1.00 83.88 96 SER A CA 1
ATOM 804 C C . SER A 1 96 ? 8.424 0.845 -10.280 1.00 83.88 96 SER A C 1
ATOM 806 O O . SER A 1 96 ? 7.775 1.491 -9.456 1.00 83.88 96 SER A O 1
ATOM 808 N N . ARG A 1 97 ? 8.787 -0.427 -10.067 1.00 80.44 97 ARG A N 1
ATOM 809 C CA . ARG A 1 97 ? 8.435 -1.183 -8.849 1.00 80.44 97 ARG A CA 1
ATOM 810 C C . ARG A 1 97 ? 8.808 -0.438 -7.569 1.00 80.44 97 ARG A C 1
ATOM 812 O O . ARG A 1 97 ? 7.983 -0.309 -6.678 1.00 80.44 97 ARG A O 1
ATOM 819 N N . ARG A 1 98 ? 10.021 0.119 -7.507 1.00 83.50 98 ARG A N 1
ATOM 820 C CA . ARG A 1 98 ? 10.512 0.850 -6.329 1.00 83.50 98 ARG A CA 1
ATOM 821 C C . ARG A 1 98 ? 9.744 2.142 -6.067 1.00 83.50 98 ARG A C 1
ATOM 823 O O . ARG A 1 98 ? 9.361 2.396 -4.932 1.00 83.50 98 ARG A O 1
ATOM 830 N N . ARG A 1 99 ? 9.498 2.959 -7.097 1.00 86.31 99 ARG A N 1
ATOM 831 C CA . ARG A 1 99 ? 8.723 4.201 -6.924 1.00 86.31 99 ARG A CA 1
ATOM 832 C C . ARG A 1 99 ? 7.281 3.897 -6.533 1.00 86.31 99 ARG A C 1
ATOM 834 O O . ARG A 1 99 ? 6.773 4.519 -5.610 1.00 86.31 99 ARG A O 1
ATOM 841 N N . THR A 1 100 ? 6.686 2.888 -7.168 1.00 88.00 100 THR A N 1
ATOM 842 C CA . THR A 1 100 ? 5.334 2.413 -6.850 1.00 88.00 100 THR A CA 1
ATOM 843 C C . THR A 1 100 ? 5.256 1.893 -5.416 1.00 88.00 100 THR A C 1
ATOM 845 O O . THR A 1 100 ? 4.334 2.245 -4.696 1.00 88.00 100 THR A O 1
ATOM 848 N N . TRP A 1 101 ? 6.258 1.134 -4.957 1.00 89.38 101 TRP A N 1
ATOM 849 C CA . TRP A 1 101 ? 6.358 0.679 -3.568 1.00 89.38 101 TRP A CA 1
ATOM 850 C C . TRP A 1 101 ? 6.377 1.848 -2.579 1.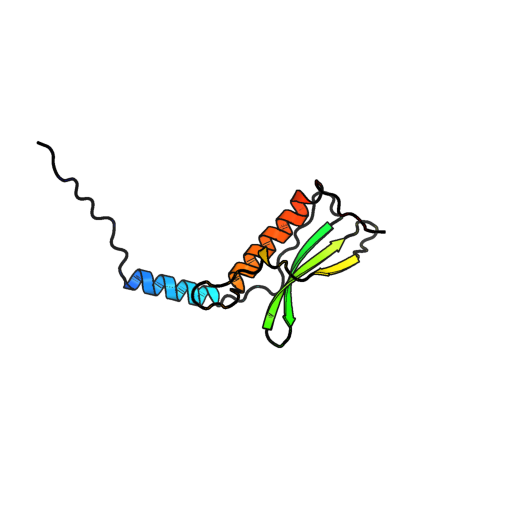00 89.38 101 TRP A C 1
ATOM 852 O O . TRP A 1 101 ? 5.573 1.891 -1.655 1.00 89.38 101 TRP A O 1
ATOM 862 N N . HIS A 1 102 ? 7.252 2.835 -2.786 1.00 89.69 102 HIS A N 1
ATOM 863 C CA . HIS A 1 102 ? 7.320 3.997 -1.897 1.00 89.69 102 HIS A CA 1
ATOM 864 C C . HIS A 1 102 ? 6.047 4.856 -1.944 1.00 89.69 102 HIS A C 1
ATOM 866 O O . HIS A 1 102 ? 5.628 5.380 -0.914 1.00 89.69 102 HIS A O 1
ATOM 872 N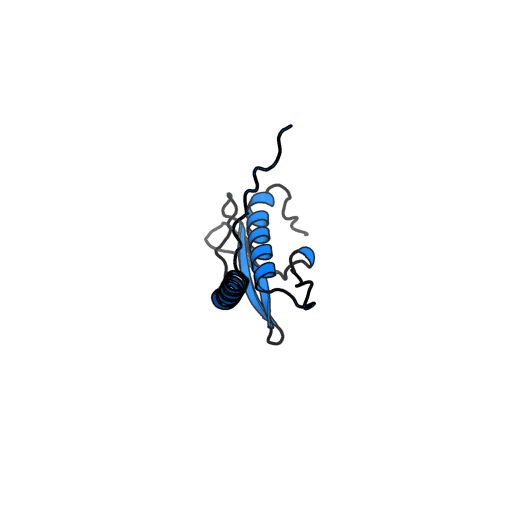 N . ALA A 1 103 ? 5.414 4.999 -3.111 1.00 89.12 103 ALA A N 1
ATOM 873 C CA . ALA A 1 103 ? 4.126 5.676 -3.236 1.00 89.12 103 ALA A CA 1
ATOM 874 C C . ALA A 1 103 ? 3.021 4.929 -2.472 1.00 89.12 103 ALA A C 1
ATOM 876 O O . ALA A 1 103 ? 2.286 5.553 -1.714 1.00 89.12 103 ALA A O 1
ATOM 877 N N . ALA A 1 104 ? 2.975 3.600 -2.584 1.00 90.81 104 ALA A N 1
ATOM 878 C CA . ALA A 1 104 ? 2.047 2.756 -1.842 1.00 90.81 104 ALA A CA 1
ATOM 879 C C . ALA A 1 104 ? 2.257 2.849 -0.327 1.00 90.81 104 ALA A C 1
ATOM 881 O O . ALA A 1 104 ? 1.281 2.947 0.408 1.00 90.81 104 ALA A O 1
ATOM 882 N N . CYS A 1 105 ? 3.506 2.885 0.151 1.00 91.38 105 CYS A N 1
ATOM 883 C CA . CYS A 1 105 ? 3.788 3.059 1.579 1.00 91.38 105 CYS A CA 1
ATOM 884 C C . CYS A 1 105 ? 3.267 4.403 2.099 1.00 91.38 105 CYS A C 1
ATOM 886 O O . CYS A 1 105 ? 2.660 4.448 3.164 1.00 91.38 105 CYS A O 1
ATOM 888 N N . ARG A 1 106 ? 3.457 5.485 1.331 1.00 91.00 106 ARG A N 1
ATOM 889 C CA . ARG A 1 106 ? 2.914 6.807 1.679 1.00 91.00 106 ARG A CA 1
ATOM 890 C C . ARG A 1 106 ? 1.388 6.808 1.691 1.00 91.00 106 ARG A C 1
ATOM 892 O O . ARG A 1 106 ? 0.797 7.374 2.602 1.00 91.00 106 ARG A O 1
ATOM 899 N N . MET A 1 107 ? 0.756 6.141 0.726 1.00 90.75 107 MET A N 1
ATOM 900 C CA . MET A 1 107 ? -0.698 5.992 0.709 1.00 90.75 107 MET A CA 1
ATOM 901 C C . MET A 1 107 ? -1.195 5.193 1.920 1.00 90.75 107 MET A C 1
ATOM 903 O O . MET A 1 107 ? -2.151 5.609 2.560 1.00 90.75 107 MET A O 1
ATOM 907 N N . ALA A 1 108 ? -0.549 4.074 2.264 1.00 90.81 108 ALA A N 1
ATOM 908 C CA . ALA A 1 108 ? -0.915 3.259 3.424 1.00 90.81 108 ALA A CA 1
ATOM 909 C C . ALA A 1 108 ? -0.866 4.072 4.726 1.00 90.81 108 ALA A C 1
ATOM 911 O O . ALA A 1 108 ? -1.806 4.026 5.515 1.00 90.81 108 ALA A O 1
ATOM 912 N N . GLU A 1 109 ? 0.186 4.871 4.904 1.00 90.81 109 GLU A N 1
ATOM 913 C CA . GLU A 1 109 ? 0.329 5.795 6.030 1.00 90.81 109 GLU A CA 1
ATOM 914 C C . GLU A 1 109 ? -0.770 6.866 6.037 1.00 90.81 109 GLU A C 1
ATOM 916 O O . GLU A 1 109 ? -1.415 7.096 7.058 1.00 90.81 109 GLU A O 1
ATOM 921 N N . GLN A 1 110 ? -1.050 7.481 4.887 1.00 88.62 110 GLN A N 1
ATOM 922 C CA . GLN A 1 110 ? -2.134 8.455 4.746 1.00 88.62 110 GLN A CA 1
ATOM 923 C C . GLN A 1 110 ? -3.505 7.845 5.049 1.00 88.62 110 GLN A C 1
ATOM 925 O O . GLN A 1 110 ? -4.309 8.479 5.721 1.00 88.62 110 GLN A O 1
ATOM 930 N N . LEU A 1 111 ? -3.776 6.613 4.617 1.00 86.75 111 LEU A N 1
ATOM 931 C CA . LEU A 1 111 ? -5.031 5.915 4.896 1.00 86.75 111 LEU A CA 1
ATOM 932 C C . LEU A 1 111 ? -5.225 5.655 6.392 1.00 86.75 111 LEU A C 1
ATOM 934 O O . LEU A 1 111 ? -6.347 5.702 6.875 1.00 86.75 111 LEU A O 1
ATOM 938 N N . THR A 1 112 ? -4.166 5.402 7.152 1.00 85.19 112 THR A N 1
ATOM 939 C CA . THR A 1 112 ? -4.289 5.191 8.604 1.00 85.19 112 THR A CA 1
ATOM 940 C C . THR A 1 112 ? -4.336 6.495 9.390 1.00 85.19 112 THR A C 1
ATOM 942 O O . THR A 1 112 ? -4.926 6.538 10.466 1.00 85.19 112 THR A O 1
ATOM 945 N N . THR A 1 113 ? -3.768 7.570 8.843 1.00 83.19 113 THR A N 1
ATOM 946 C CA . THR A 1 113 ? -3.709 8.881 9.504 1.00 83.19 113 THR A CA 1
ATOM 947 C C . THR A 1 113 ? -4.916 9.766 9.171 1.00 83.19 113 THR A C 1
ATOM 949 O O . THR A 1 113 ? -5.421 10.470 10.039 1.00 83.19 113 THR A O 1
ATOM 952 N N . LEU A 1 114 ? -5.407 9.741 7.926 1.00 66.38 114 LEU A N 1
ATOM 953 C CA . LEU A 1 114 ? -6.440 10.658 7.419 1.00 66.38 114 LEU A CA 1
ATOM 954 C C . LEU A 1 114 ? -7.846 10.052 7.378 1.00 66.38 114 LEU A C 1
ATOM 956 O O . LEU A 1 114 ? -8.824 10.796 7.398 1.00 66.38 114 LEU A O 1
ATOM 960 N N . ARG A 1 115 ? -7.993 8.723 7.329 1.00 56.22 115 ARG A N 1
ATOM 961 C CA . ARG A 1 115 ? -9.297 8.070 7.093 1.00 56.22 115 ARG A CA 1
ATOM 962 C C . ARG A 1 115 ? -10.230 8.054 8.311 1.00 56.22 115 ARG A C 1
ATOM 964 O O . ARG A 1 115 ? -11.345 7.568 8.206 1.00 56.22 115 ARG A O 1
ATOM 971 N N . TYR A 1 116 ? -9.826 8.655 9.436 1.00 49.31 116 TYR A N 1
ATOM 972 C CA . TYR A 1 116 ? -10.776 9.039 10.491 1.00 49.31 116 TYR A CA 1
ATOM 973 C C . TYR A 1 116 ? -11.484 10.379 10.215 1.00 49.31 116 TYR A C 1
ATOM 975 O O . TYR A 1 116 ? -12.407 10.734 10.939 1.00 49.31 116 TYR A O 1
ATOM 983 N N . ARG A 1 117 ? -11.093 11.128 9.170 1.00 47.31 117 ARG A N 1
ATOM 984 C CA . ARG A 1 117 ? -11.828 12.326 8.718 1.00 47.31 117 ARG A CA 1
ATOM 985 C C . ARG A 1 117 ? -12.842 12.052 7.612 1.00 47.31 117 ARG A C 1
ATOM 987 O O . ARG A 1 117 ? -13.785 12.817 7.470 1.00 47.31 117 ARG A O 1
ATOM 994 N N . PHE A 1 118 ? -12.681 10.964 6.867 1.00 40.59 118 PHE A N 1
ATOM 995 C CA . PHE A 1 118 ? -13.642 10.534 5.857 1.00 40.59 118 PHE A CA 1
ATOM 996 C C . PHE A 1 118 ? -13.962 9.082 6.144 1.00 40.59 118 PHE A C 1
ATOM 998 O O . PHE A 1 118 ? -13.168 8.200 5.810 1.00 40.59 118 PHE A O 1
ATOM 1005 N N . GLY A 1 119 ? -15.071 8.879 6.857 1.00 37.50 119 GLY A N 1
ATOM 1006 C CA . GLY A 1 119 ? -15.563 7.569 7.244 1.00 37.50 119 GLY A CA 1
ATOM 1007 C C . GLY A 1 119 ? -15.412 6.581 6.097 1.00 37.50 119 GLY A C 1
ATOM 1008 O O . GLY A 1 119 ? -15.806 6.851 4.964 1.00 37.50 119 GLY A O 1
ATOM 1009 N N . LEU A 1 120 ? -14.793 5.443 6.401 1.00 44.41 120 LEU A N 1
ATOM 1010 C CA . LEU A 1 120 ? -15.026 4.216 5.660 1.00 44.41 120 LEU A CA 1
ATOM 1011 C C . LEU A 1 120 ? -16.541 4.012 5.643 1.00 44.41 120 LEU A C 1
ATOM 1013 O O . LEU A 1 120 ? -17.108 3.550 6.628 1.00 44.41 120 LEU A O 1
ATOM 1017 N N . GLN A 1 121 ? -17.183 4.455 4.566 1.00 40.12 121 GLN A N 1
ATOM 1018 C CA . GLN A 1 121 ? -18.565 4.141 4.274 1.00 40.12 121 GLN A CA 1
ATOM 1019 C C . GLN A 1 121 ? -18.596 2.618 4.150 1.00 40.12 121 GLN A C 1
ATOM 1021 O O . GLN A 1 121 ? -18.025 2.035 3.229 1.00 40.12 121 GLN A O 1
ATOM 1026 N N . ALA A 1 122 ? -19.102 1.980 5.202 1.00 40.53 122 ALA A N 1
ATOM 1027 C CA . ALA A 1 122 ? -19.629 0.641 5.105 1.00 40.53 122 ALA A CA 1
ATOM 1028 C C . ALA A 1 122 ? -20.842 0.776 4.187 1.00 40.53 122 ALA A C 1
ATOM 1030 O O . ALA A 1 122 ? -21.872 1.303 4.605 1.00 40.53 122 ALA A O 1
ATOM 1031 N N . ASP A 1 123 ? -20.667 0.420 2.920 1.00 38.62 123 ASP A N 1
ATOM 1032 C CA . ASP A 1 123 ? -21.810 0.220 2.046 1.00 38.62 123 ASP A CA 1
ATOM 1033 C C . ASP A 1 123 ? -22.527 -1.050 2.525 1.00 38.62 123 ASP A C 1
ATOM 1035 O O . ASP A 1 123 ? -21.878 -2.061 2.826 1.00 38.62 123 ASP A O 1
ATOM 1039 N N . GLY A 1 124 ? -23.840 -0.898 2.720 1.00 35.22 124 GLY A N 1
ATOM 1040 C CA . GLY A 1 124 ? -24.765 -1.878 3.294 1.00 35.22 124 GLY A CA 1
ATOM 1041 C C . GLY A 1 124 ? -25.197 -2.980 2.343 1.00 35.22 124 GLY A C 1
ATOM 1042 O O . GLY A 1 124 ? -24.855 -2.920 1.141 1.00 35.22 124 GLY A O 1
#

Sequence (124 aa):
MSTFILCPEPGISSFFRRMTAQLRVFFSRNNLSYYSRWYTNPAGNLSVRVCMFRRGGVWTPCLYYRQGMHRNEYTGWYQPLPREVICLNRFTGRISRRRTWHAACRMAEQLTTLRYRFGLQADG

Secondary structure (DSSP, 8-state):
-------------HHHHHHHHHHHHHHTTSPPPSBPPPEE-TTSSEEEEEEEEEETTEEEEEEEEEEEEETTEEEEEEEEPPGGG--B-TTT-SB-HHHHHHHHHHHHHHHHHHTTTS------

Foldseek 3Di:
DDDDPDDDDDPCDPVNVVVVVVVVVVVVVPDDDQKDDWQAAPVRFKIKIWGFDADPNDTAIWIKIWGGDPPPDTDIDIGHDDPVLFDADPVPRDTPRVSSNVSVRVVRNCCRYPCVVPPPPPDD